Protein AF-A0A963S6K7-F1 (afdb_monomer_lite)

Foldseek 3Di:
DAEAAQQDEDDADEADEAAFWFDALVVVVVVPDDSVRSVVRGQPRYHYDPNYPEYAPHEHEYAYEYAYTGEHAAARYEYEYEYCYEHDDAAYHYHHPYYHYYDNHDPPPNHPPPGDDPPCPDDDVDDDDDDD

pLDDT: mean 73.53, std 16.57, range [29.84, 91.19]

Structure (mmCIF, N/CA/C/O backbone):
data_AF-A0A963S6K7-F1
#
_entry.id   AF-A0A963S6K7-F1
#
loop_
_atom_site.group_PDB
_atom_site.id
_atom_site.type_symbol
_atom_site.label_atom_id
_atom_site.label_alt_id
_atom_site.label_comp_id
_atom_site.label_asym_id
_atom_site.label_entity_id
_atom_site.label_seq_id
_atom_site.pdbx_PDB_ins_code
_atom_site.Cartn_x
_atom_site.Cartn_y
_atom_site.Cartn_z
_atom_site.occupancy
_atom_site.B_iso_or_equiv
_atom_site.auth_seq_id
_atom_site.auth_comp_id
_atom_site.auth_asym_id
_atom_site.auth_atom_id
_atom_site.pdbx_PDB_model_num
ATOM 1 N N . MET A 1 1 ? 0.912 -5.666 7.932 1.00 82.75 1 MET A N 1
ATOM 2 C CA . MET A 1 1 ? -0.174 -4.767 7.476 1.00 82.75 1 MET A CA 1
ATOM 3 C C . MET A 1 1 ? 0.065 -3.364 8.024 1.00 82.75 1 MET A C 1
ATOM 5 O O . MET A 1 1 ? 0.418 -3.249 9.193 1.00 82.75 1 MET A O 1
ATOM 9 N N . PHE A 1 2 ? -0.142 -2.316 7.224 1.00 87.38 2 PHE A N 1
ATOM 10 C CA . PHE A 1 2 ? -0.066 -0.920 7.673 1.00 87.38 2 PHE A CA 1
ATOM 11 C C . PHE A 1 2 ? -1.464 -0.327 7.866 1.00 87.38 2 PHE A C 1
ATOM 13 O O . PHE A 1 2 ? -2.318 -0.473 6.993 1.00 87.38 2 PHE A O 1
ATOM 20 N N . VAL A 1 3 ? -1.687 0.373 8.982 1.00 87.94 3 VAL A N 1
ATOM 21 C CA . VAL A 1 3 ? -2.959 1.045 9.284 1.00 87.94 3 VAL A CA 1
ATOM 22 C C . VAL A 1 3 ? -2.735 2.548 9.391 1.00 87.94 3 VAL A C 1
ATOM 24 O O . VAL A 1 3 ? -1.975 3.007 10.241 1.00 87.94 3 VAL A O 1
ATOM 27 N N . LEU A 1 4 ? -3.408 3.318 8.537 1.00 88.69 4 LEU A N 1
ATOM 28 C CA . LEU A 1 4 ? -3.276 4.770 8.457 1.00 88.69 4 LEU A CA 1
ATOM 29 C C . LEU A 1 4 ? -4.468 5.441 9.133 1.00 88.69 4 LEU A C 1
ATOM 31 O O . LEU A 1 4 ? -5.614 5.268 8.723 1.00 88.69 4 LEU A O 1
ATOM 35 N N . LYS A 1 5 ? -4.189 6.215 10.182 1.00 87.69 5 LYS A N 1
ATOM 36 C CA . LYS A 1 5 ? -5.177 6.978 10.955 1.00 87.69 5 LYS A CA 1
ATOM 37 C C . LYS A 1 5 ? -4.752 8.436 11.040 1.00 87.69 5 LYS A C 1
ATOM 39 O O . LYS A 1 5 ? -3.562 8.727 10.977 1.00 87.69 5 LYS A O 1
ATOM 44 N N . ASN A 1 6 ? -5.717 9.336 11.221 1.00 87.12 6 ASN A N 1
ATOM 45 C CA . ASN A 1 6 ? -5.471 10.756 11.502 1.00 87.12 6 ASN A CA 1
ATOM 46 C C . ASN A 1 6 ? -4.525 11.439 10.492 1.00 87.12 6 ASN A C 1
ATOM 48 O O . ASN A 1 6 ? -3.658 12.217 10.879 1.00 87.12 6 ASN A O 1
ATOM 52 N N . GLY A 1 7 ? -4.651 11.111 9.201 1.00 84.25 7 GLY A N 1
ATOM 53 C CA . GLY A 1 7 ? -3.788 11.677 8.162 1.00 84.25 7 GLY A CA 1
ATOM 54 C C . GLY A 1 7 ? -2.380 11.075 8.099 1.00 84.25 7 GLY A C 1
ATOM 55 O O . GLY A 1 7 ? -1.517 11.628 7.422 1.00 84.25 7 GLY A O 1
ATOM 56 N N . ALA A 1 8 ? -2.116 9.943 8.758 1.00 88.31 8 ALA A N 1
ATOM 57 C CA . ALA A 1 8 ? -0.886 9.184 8.540 1.00 88.31 8 ALA A CA 1
ATOM 58 C C . ALA A 1 8 ? -0.740 8.778 7.064 1.00 88.31 8 ALA A C 1
ATOM 60 O O . ALA A 1 8 ? -1.728 8.585 6.355 1.00 88.31 8 ALA A O 1
ATOM 61 N N . GLY A 1 9 ? 0.502 8.648 6.605 1.00 89.00 9 GLY A N 1
ATOM 62 C CA . GLY A 1 9 ? 0.807 8.228 5.243 1.00 89.00 9 GLY A CA 1
ATOM 63 C C . GLY A 1 9 ? 2.067 7.379 5.175 1.00 89.00 9 GLY A C 1
ATOM 64 O O . GLY A 1 9 ? 2.860 7.355 6.116 1.00 89.00 9 GLY A O 1
ATOM 65 N N . ILE A 1 10 ? 2.245 6.686 4.054 1.00 86.88 10 ILE A N 1
ATOM 66 C CA . ILE A 1 10 ? 3.382 5.795 3.806 1.00 86.88 10 ILE A CA 1
ATOM 67 C C . ILE A 1 10 ? 4.270 6.399 2.733 1.00 86.88 10 ILE A C 1
ATOM 69 O O . ILE A 1 10 ? 3.810 6.696 1.635 1.00 86.88 10 ILE A O 1
ATOM 73 N N . LYS A 1 11 ? 5.559 6.536 3.035 1.00 87.88 11 LYS A N 1
ATOM 74 C CA . LYS A 1 11 ? 6.571 6.938 2.061 1.00 87.88 11 LYS A CA 1
ATOM 75 C C . LYS A 1 11 ? 7.642 5.870 1.990 1.00 87.88 11 LYS A C 1
ATOM 77 O O . LYS A 1 11 ? 8.366 5.662 2.959 1.00 87.88 11 LYS A O 1
ATOM 82 N N . ILE A 1 12 ? 7.734 5.220 0.842 1.00 81.62 12 ILE A N 1
ATOM 83 C CA . ILE A 1 12 ? 8.788 4.268 0.520 1.00 81.62 12 ILE A CA 1
ATOM 84 C C . ILE A 1 12 ? 9.677 4.952 -0.510 1.00 81.62 12 ILE A C 1
ATOM 86 O O . ILE A 1 12 ? 9.237 5.208 -1.628 1.00 81.62 12 ILE A O 1
ATOM 90 N N . ASN A 1 13 ? 10.899 5.292 -0.100 1.00 80.44 13 ASN A N 1
ATOM 91 C CA . ASN A 1 13 ? 11.912 5.881 -0.967 1.00 80.44 13 ASN A CA 1
ATOM 92 C C . ASN A 1 13 ? 13.169 5.012 -0.930 1.00 80.44 13 ASN A C 1
ATOM 94 O O . ASN A 1 13 ? 13.691 4.774 0.159 1.00 80.44 13 ASN A O 1
ATOM 98 N N . GLY A 1 14 ? 13.679 4.580 -2.083 1.00 69.50 14 GLY A N 1
ATOM 99 C CA . GLY A 1 14 ? 14.974 3.899 -2.132 1.00 69.50 14 GLY A CA 1
ATOM 100 C C . GLY A 1 14 ? 15.189 2.990 -3.337 1.00 69.50 14 GLY A C 1
ATOM 101 O O . GLY A 1 14 ? 14.291 2.754 -4.136 1.00 69.50 14 GLY A O 1
ATOM 102 N N . ASN A 1 15 ? 16.410 2.464 -3.426 1.00 71.88 15 ASN A N 1
ATOM 103 C CA . ASN A 1 15 ? 16.863 1.561 -4.489 1.00 71.88 15 ASN A CA 1
ATOM 104 C C . ASN A 1 15 ? 16.993 0.111 -3.990 1.00 71.88 15 ASN A C 1
ATOM 106 O O . ASN A 1 15 ? 17.749 -0.664 -4.563 1.00 71.88 15 ASN A O 1
ATOM 110 N N . ALA A 1 16 ? 16.330 -0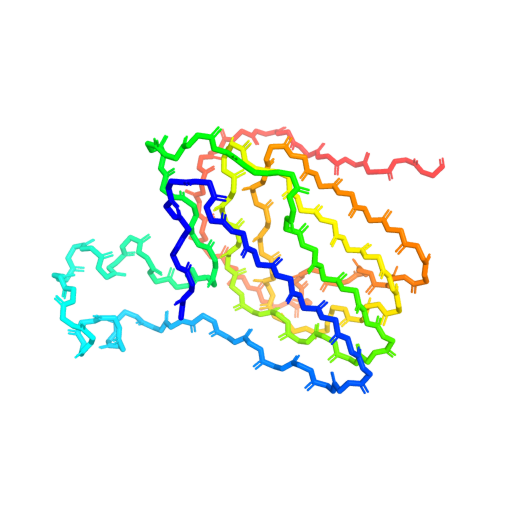.233 -2.886 1.00 69.19 16 ALA A N 1
ATOM 111 C CA . ALA A 1 16 ? 16.328 -1.584 -2.343 1.00 69.19 16 ALA A CA 1
ATOM 112 C C . ALA A 1 16 ? 15.070 -2.323 -2.794 1.00 69.19 16 ALA A C 1
ATOM 114 O O . ALA A 1 16 ? 13.993 -1.723 -2.814 1.00 69.19 16 ALA A O 1
ATOM 115 N N . ASP A 1 17 ? 15.211 -3.610 -3.106 1.00 75.19 17 ASP A N 1
ATOM 116 C CA . ASP A 1 17 ? 14.071 -4.460 -3.431 1.00 75.19 17 ASP A CA 1
ATOM 117 C C . ASP A 1 17 ? 13.148 -4.559 -2.220 1.00 75.19 17 ASP A C 1
ATOM 119 O O . ASP A 1 17 ? 13.571 -4.800 -1.084 1.00 75.19 17 ASP A O 1
ATOM 123 N N . ILE A 1 18 ? 11.863 -4.345 -2.467 1.00 74.75 18 ILE A N 1
ATOM 124 C CA . ILE A 1 18 ? 10.846 -4.288 -1.427 1.00 74.75 18 ILE A CA 1
ATOM 125 C C . ILE A 1 18 ? 9.873 -5.423 -1.680 1.00 74.75 18 ILE A C 1
ATOM 127 O O . ILE A 1 18 ? 9.218 -5.462 -2.715 1.00 74.75 18 ILE A O 1
ATOM 131 N N . ASN A 1 19 ? 9.758 -6.333 -0.715 1.00 78.31 19 ASN A N 1
ATOM 132 C CA . ASN A 1 19 ? 8.761 -7.395 -0.737 1.00 78.31 19 ASN A CA 1
ATOM 133 C C . ASN A 1 19 ? 7.811 -7.230 0.444 1.00 78.31 19 ASN A C 1
ATOM 135 O O . ASN A 1 19 ? 8.195 -7.429 1.598 1.00 78.31 19 ASN A O 1
ATOM 139 N N . ILE A 1 20 ? 6.572 -6.840 0.147 1.00 79.00 20 ILE A N 1
ATOM 140 C CA . ILE A 1 20 ? 5.523 -6.672 1.146 1.00 79.00 20 ILE A CA 1
ATOM 141 C C . ILE A 1 20 ? 4.325 -7.508 0.721 1.00 79.00 20 ILE A C 1
ATOM 143 O O . ILE A 1 20 ? 3.668 -7.239 -0.286 1.00 79.00 20 ILE A O 1
ATOM 147 N N . SER A 1 21 ? 4.025 -8.511 1.537 1.00 83.12 21 SER A N 1
ATOM 148 C CA . SER A 1 21 ? 2.842 -9.348 1.389 1.00 83.12 21 SER A CA 1
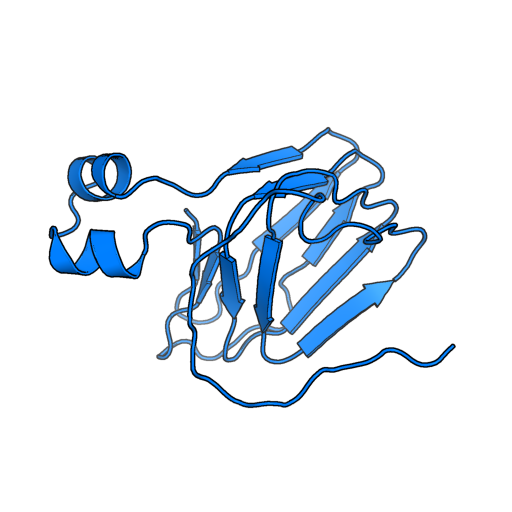ATOM 149 C C . SER A 1 21 ? 1.851 -9.063 2.511 1.00 83.12 21 SER A C 1
ATOM 151 O O . SER A 1 21 ? 2.235 -8.769 3.648 1.00 83.12 21 SER A O 1
ATOM 153 N N . ALA A 1 22 ? 0.566 -9.112 2.178 1.00 84.69 22 ALA A N 1
ATOM 154 C CA . ALA A 1 22 ? -0.498 -8.993 3.156 1.00 84.69 22 ALA A CA 1
ATOM 155 C C . ALA A 1 22 ? -0.479 -10.159 4.152 1.00 84.69 22 ALA A C 1
ATOM 157 O O . ALA A 1 22 ? -0.038 -11.263 3.839 1.00 84.69 22 ALA A O 1
ATOM 158 N N . MET A 1 23 ? -0.987 -9.892 5.353 1.00 84.00 23 MET A N 1
ATOM 159 C CA . MET A 1 23 ? -1.124 -10.909 6.391 1.00 84.00 23 MET A CA 1
ATOM 160 C C . MET A 1 23 ? -2.330 -11.806 6.096 1.00 84.00 23 MET A C 1
ATOM 162 O O . MET A 1 23 ? -3.378 -11.333 5.639 1.00 84.00 23 MET A O 1
ATOM 166 N N . SER A 1 24 ? -2.180 -13.090 6.395 1.00 85.31 24 SER A N 1
ATOM 167 C CA . SER A 1 24 ? -3.269 -14.065 6.442 1.00 85.31 24 SER A CA 1
ATOM 168 C C . SER A 1 24 ? -4.192 -13.816 7.638 1.00 85.31 24 SER A C 1
ATOM 170 O O . SER A 1 24 ? -3.813 -13.162 8.618 1.00 85.31 24 SER A O 1
ATOM 172 N N . GLN A 1 25 ? -5.398 -14.387 7.600 1.00 82.44 25 GLN A N 1
ATOM 173 C CA . GLN A 1 25 ? -6.335 -14.311 8.723 1.00 82.44 25 GLN A CA 1
ATOM 174 C C . GLN A 1 25 ? -5.711 -14.797 10.047 1.00 82.44 25 GLN A C 1
ATOM 176 O O . GLN A 1 25 ? -5.885 -14.160 11.085 1.00 82.44 25 GLN A O 1
ATOM 181 N N . ASN A 1 26 ? -4.938 -15.886 10.013 1.00 86.56 26 ASN A N 1
ATOM 182 C CA . ASN A 1 26 ? -4.306 -16.461 11.205 1.00 86.56 26 ASN A CA 1
ATOM 183 C C . ASN A 1 26 ? -3.266 -15.521 11.826 1.00 86.56 26 ASN A C 1
ATOM 185 O O . ASN A 1 26 ? -3.210 -15.382 13.046 1.00 86.56 26 ASN A O 1
ATOM 189 N N . GLU A 1 27 ? -2.470 -14.846 10.997 1.00 87.50 27 GLU A N 1
ATOM 190 C CA . GLU A 1 27 ? -1.482 -13.871 11.466 1.00 87.50 27 GLU A CA 1
ATOM 191 C C . GLU A 1 27 ? -2.155 -12.638 12.078 1.00 87.50 27 GLU A C 1
ATOM 193 O O . GLU A 1 27 ? -1.660 -12.083 13.057 1.00 87.50 27 GLU A O 1
ATOM 198 N N . LEU A 1 28 ? -3.307 -12.221 11.542 1.00 84.44 28 LEU A N 1
ATOM 199 C CA . LEU A 1 28 ? -4.097 -11.123 12.103 1.00 84.44 28 LEU A CA 1
ATOM 200 C C . LEU A 1 28 ? -4.718 -11.499 13.455 1.00 84.44 28 LEU A C 1
ATOM 202 O O . LEU A 1 28 ? -4.683 -10.692 14.384 1.00 84.44 28 LEU A O 1
ATOM 206 N N . ILE A 1 29 ? -5.231 -12.725 13.596 1.00 87.94 29 ILE A N 1
ATOM 207 C CA . ILE A 1 29 ? -5.728 -13.240 14.882 1.00 87.94 29 ILE A CA 1
ATOM 208 C C . ILE A 1 29 ? -4.585 -13.310 15.901 1.00 87.94 29 ILE A C 1
ATOM 210 O O . ILE A 1 29 ? -4.740 -12.847 17.030 1.00 87.94 29 ILE A O 1
ATOM 214 N N . ALA A 1 30 ? -3.415 -13.817 15.499 1.00 91.19 30 ALA A N 1
ATOM 215 C CA . ALA A 1 30 ? -2.226 -13.862 16.352 1.00 91.19 30 ALA A CA 1
ATOM 216 C C . ALA A 1 30 ? -1.740 -12.460 16.768 1.00 91.19 30 ALA A C 1
ATOM 218 O O . ALA A 1 30 ? -1.211 -12.291 17.865 1.00 91.19 30 ALA A O 1
ATOM 219 N N . ALA A 1 31 ? -1.969 -11.445 15.930 1.00 85.75 31 ALA A N 1
ATOM 220 C CA . ALA A 1 31 ? -1.713 -10.040 16.244 1.00 85.75 31 ALA A CA 1
ATOM 221 C C . ALA A 1 31 ? -2.775 -9.401 17.169 1.00 85.75 31 ALA A C 1
ATOM 223 O O . ALA A 1 31 ? -2.665 -8.219 17.498 1.00 85.75 31 ALA A O 1
ATOM 224 N N . GLY A 1 32 ? -3.786 -10.162 17.603 1.00 87.88 32 GLY A N 1
ATOM 225 C CA . GLY A 1 32 ? -4.784 -9.743 18.589 1.00 87.88 32 GLY A CA 1
ATOM 226 C C . GLY A 1 32 ? -6.107 -9.238 18.010 1.00 87.88 32 GLY A C 1
ATOM 227 O O . GLY A 1 32 ? -6.893 -8.640 18.745 1.00 87.88 32 GLY A O 1
ATOM 228 N N . LEU A 1 33 ? -6.375 -9.444 16.716 1.00 85.25 33 LEU A N 1
ATOM 229 C CA . LEU A 1 33 ? -7.674 -9.114 16.119 1.00 85.25 33 LEU A CA 1
ATOM 230 C C . LEU A 1 33 ? -8.702 -10.225 16.375 1.00 85.25 33 LEU A C 1
ATOM 232 O O . LEU A 1 33 ? -8.357 -11.406 16.418 1.00 85.25 33 LEU A O 1
ATOM 236 N N . SER A 1 34 ? -9.987 -9.861 16.478 1.00 90.81 34 SER A N 1
ATOM 237 C CA . SER A 1 34 ? -11.057 -10.868 16.502 1.00 90.81 34 SER A CA 1
ATOM 238 C C . SER A 1 34 ? -11.115 -11.627 15.175 1.00 90.81 34 SER A C 1
ATOM 240 O O . SER A 1 34 ? -10.710 -11.107 14.132 1.00 90.81 34 SER A O 1
ATOM 242 N N . ALA A 1 35 ? -11.674 -12.838 15.181 1.00 85.06 35 ALA A N 1
ATOM 243 C CA . ALA A 1 35 ? -11.830 -13.626 13.962 1.00 85.06 35 ALA A CA 1
ATOM 244 C C . ALA A 1 35 ? -12.642 -12.879 12.883 1.00 85.06 35 ALA A C 1
ATOM 246 O O . ALA A 1 35 ? -12.280 -12.932 11.704 1.00 85.06 35 ALA A O 1
ATOM 247 N N . GLU A 1 36 ? -13.681 -12.121 13.265 1.00 84.56 36 GLU A N 1
ATOM 248 C CA . GLU A 1 36 ? -14.462 -11.322 12.309 1.00 84.56 36 GLU A CA 1
ATOM 249 C C . GLU A 1 36 ? -13.677 -10.129 11.753 1.00 84.56 36 GLU A C 1
ATOM 251 O O . GLU A 1 36 ? -13.861 -9.750 10.595 1.00 84.56 36 GLU A O 1
ATOM 256 N N . GLN A 1 37 ? -12.823 -9.503 12.565 1.00 80.44 37 GLN A N 1
ATOM 257 C CA . GLN A 1 37 ? -11.965 -8.402 12.121 1.00 80.44 37 GLN A CA 1
ATOM 258 C C . GLN A 1 37 ? -10.847 -8.911 11.211 1.00 80.44 37 GLN A C 1
ATOM 260 O O . GLN A 1 37 ? -10.593 -8.311 10.169 1.00 80.44 37 GLN A O 1
ATOM 265 N N . ALA A 1 38 ? -10.232 -10.036 11.571 1.00 83.00 38 ALA A N 1
ATOM 266 C CA . ALA A 1 38 ? -9.206 -10.697 10.781 1.00 83.00 38 ALA A CA 1
ATOM 267 C C . ALA A 1 38 ? -9.747 -11.146 9.419 1.00 83.00 38 ALA A C 1
ATOM 269 O O . ALA A 1 38 ? -9.100 -10.895 8.412 1.00 83.00 38 ALA A O 1
ATOM 270 N N . ALA A 1 39 ? -10.963 -11.702 9.360 1.00 78.00 39 ALA A N 1
ATOM 271 C CA . ALA A 1 39 ? -11.607 -12.077 8.095 1.00 78.00 39 ALA A CA 1
ATOM 272 C C . ALA A 1 39 ? -11.803 -10.880 7.147 1.00 78.00 39 ALA A C 1
ATOM 274 O O . ALA A 1 39 ? -11.683 -11.006 5.935 1.00 78.00 39 ALA A O 1
ATOM 275 N N . LYS A 1 40 ? -12.109 -9.695 7.691 1.00 80.56 40 LYS A N 1
ATOM 276 C CA . LYS A 1 40 ? -12.311 -8.471 6.895 1.00 80.56 40 LYS A CA 1
ATOM 277 C C . LYS A 1 40 ? -11.009 -7.817 6.437 1.00 80.56 40 LYS A C 1
ATOM 279 O O . LYS A 1 40 ? -11.044 -6.980 5.540 1.00 80.56 40 LYS A O 1
ATOM 284 N N . LEU A 1 41 ? -9.904 -8.120 7.113 1.00 81.12 41 LEU A N 1
ATOM 285 C CA . LEU A 1 41 ? -8.595 -7.508 6.884 1.00 81.12 41 LEU A CA 1
ATOM 286 C C . LEU A 1 41 ? -7.593 -8.474 6.250 1.00 81.12 41 LEU A C 1
ATOM 288 O O . LEU A 1 41 ? -6.488 -8.063 5.901 1.00 81.12 41 LEU A O 1
ATOM 292 N N . GLU A 1 42 ? -7.969 -9.738 6.081 1.00 81.94 42 GLU A N 1
ATOM 293 C CA . GLU A 1 42 ? -7.184 -10.713 5.345 1.00 81.94 42 GLU A CA 1
ATOM 294 C C . GLU A 1 42 ? -6.872 -10.186 3.942 1.00 81.94 42 GLU A C 1
ATOM 296 O O . GLU A 1 42 ? -7.725 -9.622 3.255 1.00 81.94 42 GLU A O 1
ATOM 301 N N . GLY A 1 43 ? -5.612 -10.319 3.528 1.00 82.75 43 GLY A N 1
ATOM 302 C CA . GLY A 1 43 ? -5.180 -9.817 2.227 1.00 82.75 43 GLY A CA 1
ATOM 303 C C . GLY A 1 43 ? -5.015 -8.294 2.164 1.00 82.75 43 GLY A C 1
ATOM 304 O O . GLY A 1 43 ? -4.667 -7.781 1.103 1.00 82.75 43 GLY A O 1
ATOM 305 N N . MET A 1 44 ? -5.190 -7.552 3.265 1.00 84.44 44 MET A N 1
ATOM 306 C CA . MET A 1 44 ? -4.925 -6.110 3.312 1.00 84.44 44 MET A CA 1
ATOM 307 C C . MET A 1 44 ? -3.445 -5.821 3.572 1.00 84.44 44 MET A C 1
ATOM 309 O O . MET A 1 44 ? -2.853 -6.227 4.576 1.00 84.44 44 MET A O 1
ATOM 313 N N . LEU A 1 45 ? -2.848 -5.055 2.666 1.00 87.12 45 LEU A N 1
ATOM 314 C CA . LEU A 1 45 ? -1.480 -4.567 2.772 1.00 87.12 45 LEU A CA 1
ATOM 315 C C . LEU A 1 45 ? -1.442 -3.233 3.519 1.00 87.12 45 LEU A C 1
ATOM 317 O O . LEU A 1 45 ? -0.722 -3.076 4.510 1.00 87.12 45 LEU A O 1
ATOM 321 N N . ILE A 1 46 ? -2.252 -2.288 3.038 1.00 88.19 46 ILE A N 1
ATOM 322 C CA . ILE A 1 46 ? -2.376 -0.925 3.550 1.00 88.19 46 ILE A CA 1
ATOM 323 C C . ILE A 1 46 ? -3.863 -0.625 3.704 1.00 88.19 46 ILE A C 1
ATOM 325 O O . ILE A 1 46 ? -4.626 -0.731 2.745 1.00 88.19 46 ILE A O 1
ATOM 329 N N . PHE A 1 47 ? -4.263 -0.219 4.903 1.00 89.94 47 PHE A N 1
ATOM 330 C CA . PHE A 1 47 ? -5.627 0.178 5.213 1.00 89.94 47 PHE A CA 1
ATOM 331 C C . PHE A 1 47 ? -5.641 1.584 5.801 1.00 89.94 47 PHE A C 1
ATOM 333 O O . PHE A 1 47 ? -5.099 1.824 6.878 1.00 89.94 47 PHE A O 1
ATOM 340 N N . GLU A 1 48 ? -6.297 2.513 5.122 1.00 89.12 48 GLU A N 1
ATOM 341 C CA . GLU A 1 48 ? -6.664 3.797 5.699 1.00 89.12 48 GLU A CA 1
ATOM 342 C C . GLU A 1 48 ? -8.028 3.703 6.384 1.00 89.12 48 GLU A C 1
ATOM 344 O O . GLU A 1 48 ? -9.040 3.298 5.802 1.00 89.12 48 GLU A O 1
ATOM 349 N N . ASP A 1 49 ? -8.041 4.133 7.642 1.00 86.19 49 ASP A N 1
ATOM 350 C CA . ASP A 1 49 ? -9.243 4.246 8.445 1.00 86.19 49 ASP A CA 1
ATOM 351 C C . ASP A 1 49 ? -10.227 5.236 7.807 1.00 86.19 49 ASP A C 1
ATOM 353 O O . ASP A 1 49 ? -9.870 6.354 7.426 1.00 86.19 49 ASP A O 1
ATOM 357 N N . ARG A 1 50 ? -11.503 4.847 7.713 1.00 83.69 50 ARG A N 1
ATOM 358 C CA . ARG A 1 50 ? -12.551 5.675 7.092 1.00 83.69 50 ARG A CA 1
ATOM 359 C C . ARG A 1 50 ? -12.774 6.998 7.833 1.00 83.69 50 ARG A C 1
ATOM 361 O O . ARG A 1 50 ? -13.237 7.960 7.219 1.00 83.69 50 ARG A O 1
ATOM 368 N N . GLY A 1 51 ? -12.446 7.068 9.121 1.00 85.12 51 GLY A N 1
ATOM 369 C CA . GLY A 1 51 ? -12.459 8.274 9.946 1.00 85.12 51 GLY A CA 1
ATOM 370 C C . GLY A 1 51 ? -11.238 9.180 9.759 1.00 85.12 51 GLY A C 1
ATOM 371 O O . GLY A 1 51 ? -11.259 10.304 10.251 1.00 85.12 51 GLY A O 1
ATOM 372 N N . SER A 1 52 ? -10.209 8.752 9.016 1.00 85.31 52 SER A N 1
ATOM 373 C CA . SER A 1 52 ? -9.024 9.569 8.717 1.00 85.31 52 SER A CA 1
ATOM 374 C C . SER A 1 52 ? -9.405 10.892 8.034 1.00 85.31 52 SER A C 1
ATOM 376 O O . SER A 1 52 ? -10.389 10.966 7.293 1.00 85.31 52 SER A O 1
ATOM 378 N N . SER A 1 53 ? -8.618 11.946 8.251 1.00 85.88 53 SER A N 1
ATOM 379 C CA . SER A 1 53 ? -8.730 13.219 7.524 1.00 85.88 53 SER A CA 1
ATOM 380 C C . SER A 1 53 ? -8.251 13.120 6.068 1.00 85.88 53 SER A C 1
ATOM 382 O O . SER A 1 53 ? -8.521 14.023 5.278 1.00 85.88 53 SER A O 1
ATOM 384 N N . GLY A 1 54 ? -7.603 12.011 5.695 1.00 81.94 54 GLY A N 1
ATOM 385 C CA . GLY A 1 54 ? -6.947 11.843 4.401 1.00 81.94 54 GLY A CA 1
ATOM 386 C C . GLY A 1 54 ? -5.563 12.496 4.356 1.00 81.94 54 GLY A C 1
ATOM 387 O O . GLY A 1 54 ? -5.244 13.384 5.145 1.00 81.94 54 GLY A O 1
ATOM 388 N N . ASN A 1 55 ? -4.727 12.032 3.433 1.00 81.19 55 ASN A N 1
ATOM 389 C CA . ASN A 1 55 ? -3.372 12.514 3.191 1.00 81.19 55 ASN A CA 1
ATOM 390 C C . ASN A 1 55 ? -3.038 12.403 1.687 1.00 81.19 55 ASN A C 1
ATOM 392 O O . ASN A 1 55 ? -3.467 11.478 1.000 1.00 81.19 55 ASN A O 1
ATOM 396 N N . SER A 1 56 ? -2.262 13.347 1.158 1.00 73.69 56 SER A N 1
ATOM 397 C CA . SER A 1 56 ? -1.703 13.300 -0.203 1.00 73.69 56 SER A CA 1
ATOM 398 C C . SER A 1 56 ? -0.265 12.769 -0.246 1.00 73.69 56 SER A C 1
ATOM 400 O O . SER A 1 56 ? 0.361 12.743 -1.294 1.00 73.69 56 SER A O 1
ATOM 402 N N . GLY A 1 57 ? 0.292 12.379 0.897 1.00 79.69 57 GLY A N 1
ATOM 403 C CA . GLY A 1 57 ? 1.696 12.028 1.057 1.00 79.69 57 GLY A CA 1
ATOM 404 C C . GLY A 1 57 ? 2.024 10.550 0.884 1.00 79.69 57 GLY A C 1
ATOM 405 O O . GLY A 1 57 ? 3.166 10.199 1.182 1.00 79.69 57 GLY A O 1
ATOM 406 N N . ASN A 1 58 ? 1.080 9.692 0.469 1.00 86.19 58 ASN A N 1
ATOM 407 C CA . ASN A 1 58 ? 1.417 8.292 0.215 1.00 86.19 58 ASN A CA 1
ATOM 408 C C . ASN A 1 58 ? 2.186 8.182 -1.092 1.00 86.19 58 ASN A C 1
ATOM 410 O O . ASN A 1 58 ? 1.674 8.538 -2.153 1.00 86.19 58 ASN A O 1
ATOM 414 N N . LYS A 1 59 ? 3.410 7.676 -1.012 1.00 87.69 59 LYS A N 1
ATOM 415 C CA . LYS A 1 59 ? 4.311 7.618 -2.152 1.00 87.69 59 LYS A CA 1
ATOM 416 C C . LYS A 1 59 ? 5.181 6.378 -2.091 1.00 87.69 59 LYS A C 1
ATOM 418 O O . LYS A 1 59 ? 5.803 6.099 -1.069 1.00 87.69 59 LYS A O 1
ATOM 423 N N . ILE A 1 60 ? 5.246 5.676 -3.209 1.00 81.62 60 ILE A N 1
ATOM 424 C CA . ILE A 1 60 ? 6.186 4.596 -3.469 1.00 81.62 60 ILE A CA 1
ATOM 425 C C . ILE A 1 60 ? 7.065 5.076 -4.620 1.00 81.62 60 ILE A C 1
ATOM 427 O O . ILE A 1 60 ? 6.599 5.281 -5.740 1.00 81.62 60 ILE A O 1
ATOM 431 N N . ASN A 1 61 ? 8.323 5.357 -4.304 1.00 77.94 61 ASN A N 1
ATOM 432 C CA . ASN A 1 61 ? 9.272 5.996 -5.201 1.00 77.94 61 ASN A CA 1
ATOM 433 C C . ASN A 1 61 ? 10.637 5.321 -5.085 1.00 77.94 61 ASN A C 1
ATOM 435 O O . ASN A 1 61 ? 11.406 5.581 -4.162 1.00 77.94 61 ASN A O 1
ATOM 439 N N . GLY A 1 62 ? 10.927 4.435 -6.026 1.00 67.56 62 GLY A N 1
ATOM 440 C CA . GLY A 1 62 ? 12.170 3.681 -6.061 1.00 67.56 62 GLY A CA 1
ATOM 441 C C . GLY A 1 62 ? 12.481 3.177 -7.462 1.00 67.56 62 GLY A C 1
ATOM 442 O O . GLY A 1 62 ? 11.605 3.134 -8.325 1.00 67.56 62 GLY A O 1
ATOM 443 N N . THR A 1 63 ? 13.743 2.824 -7.696 1.00 63.66 63 THR A N 1
ATOM 444 C CA . THR A 1 63 ? 14.203 2.198 -8.949 1.00 63.66 63 THR A CA 1
ATOM 445 C C . THR A 1 63 ? 14.377 0.683 -8.828 1.00 63.66 63 THR A C 1
ATOM 447 O O . THR A 1 63 ? 14.936 0.075 -9.734 1.00 63.66 63 THR A O 1
ATOM 450 N N . ALA A 1 64 ? 13.983 0.103 -7.693 1.00 64.88 64 ALA A N 1
ATOM 451 C CA . ALA A 1 64 ? 14.150 -1.306 -7.362 1.00 64.88 64 ALA A CA 1
ATOM 452 C C . ALA A 1 64 ? 12.852 -2.101 -7.525 1.00 64.88 64 ALA A C 1
ATOM 454 O O . ALA A 1 64 ? 11.755 -1.526 -7.564 1.00 64.88 64 ALA A O 1
ATOM 455 N N . ASP A 1 65 ? 12.976 -3.427 -7.583 1.00 70.06 65 ASP A N 1
ATOM 456 C CA . ASP A 1 65 ? 11.829 -4.302 -7.777 1.00 70.06 65 ASP A CA 1
ATOM 457 C C . ASP A 1 65 ? 10.900 -4.210 -6.558 1.00 70.06 65 ASP A C 1
ATOM 459 O O . ASP A 1 65 ? 11.283 -4.473 -5.413 1.00 70.06 65 ASP A O 1
ATOM 463 N N . THR A 1 66 ? 9.654 -3.797 -6.798 1.00 71.31 66 THR A N 1
ATOM 464 C CA . THR A 1 66 ? 8.662 -3.586 -5.740 1.00 71.31 66 THR A CA 1
ATOM 465 C C . THR A 1 66 ? 7.585 -4.662 -5.833 1.00 71.31 66 THR A C 1
ATOM 467 O O . THR A 1 66 ? 6.580 -4.532 -6.532 1.00 71.31 66 THR A O 1
ATOM 470 N N . TYR A 1 67 ? 7.771 -5.720 -5.056 1.00 75.69 67 TYR A N 1
ATOM 471 C CA . TYR A 1 67 ? 6.829 -6.819 -4.923 1.00 75.69 67 TYR A CA 1
ATOM 472 C C . TYR A 1 67 ? 5.768 -6.466 -3.874 1.00 75.69 67 TYR A C 1
ATOM 474 O O . TYR A 1 67 ? 5.998 -6.561 -2.666 1.00 75.69 67 TYR A O 1
ATOM 482 N N . LEU A 1 68 ? 4.592 -6.037 -4.336 1.00 76.94 68 LEU A N 1
ATOM 483 C CA . LEU A 1 68 ? 3.421 -5.790 -3.492 1.00 76.94 68 LEU A CA 1
ATOM 484 C C . LEU A 1 68 ? 2.382 -6.879 -3.747 1.00 76.94 68 LEU A C 1
ATOM 486 O O . LEU A 1 68 ? 1.976 -7.080 -4.890 1.00 76.94 68 LEU A O 1
ATOM 490 N N . ASN A 1 69 ? 1.940 -7.557 -2.692 1.00 78.44 69 ASN A N 1
ATOM 491 C CA . ASN A 1 69 ? 0.910 -8.591 -2.769 1.00 78.44 69 ASN A CA 1
ATOM 492 C C . ASN A 1 69 ? -0.197 -8.307 -1.745 1.00 78.44 69 ASN A C 1
ATOM 494 O O . ASN A 1 69 ? 0.063 -8.244 -0.539 1.00 78.44 69 ASN A O 1
ATOM 498 N N . GLY A 1 70 ? -1.425 -8.133 -2.237 1.00 81.12 70 GLY A N 1
ATOM 499 C CA . GLY A 1 70 ? -2.613 -7.868 -1.433 1.00 81.12 70 GLY A CA 1
ATOM 500 C C . GLY A 1 70 ? -3.356 -6.599 -1.848 1.00 81.12 70 GLY A C 1
ATOM 501 O O . GLY A 1 70 ? -3.301 -6.156 -2.992 1.00 81.12 70 GLY A O 1
ATOM 502 N N . THR A 1 71 ? -4.075 -6.009 -0.897 1.00 85.69 71 THR A N 1
ATOM 503 C CA . THR A 1 71 ? -4.991 -4.889 -1.127 1.00 85.69 71 THR A CA 1
ATOM 504 C C . THR A 1 71 ? -4.498 -3.607 -0.464 1.00 85.69 71 THR A C 1
ATOM 506 O O . THR A 1 71 ? -4.205 -3.576 0.733 1.00 85.69 71 THR A O 1
ATOM 509 N N . ILE A 1 72 ? -4.456 -2.524 -1.234 1.00 87.00 72 ILE A N 1
ATOM 510 C CA . ILE A 1 72 ? -4.226 -1.156 -0.766 1.00 87.00 72 ILE A CA 1
ATOM 511 C C . ILE A 1 72 ? -5.570 -0.426 -0.784 1.00 87.00 72 ILE A C 1
ATOM 513 O O . ILE A 1 72 ? -6.137 -0.192 -1.850 1.00 87.00 72 ILE A O 1
ATOM 517 N N . TYR A 1 73 ? -6.078 -0.051 0.389 1.00 89.31 73 TYR A N 1
ATOM 518 C CA . TYR A 1 73 ? -7.347 0.658 0.552 1.00 89.31 73 TYR A CA 1
ATOM 519 C C . TYR A 1 73 ? -7.120 2.036 1.179 1.00 89.31 73 TYR A C 1
ATOM 521 O O . TYR A 1 73 ? -6.789 2.143 2.360 1.00 89.31 73 TYR A O 1
ATOM 529 N N . LEU A 1 74 ? -7.309 3.084 0.377 1.00 90.75 74 LEU A N 1
ATOM 530 C CA . LEU A 1 74 ? -7.055 4.494 0.686 1.00 90.75 74 LEU A CA 1
ATOM 531 C C . LEU A 1 74 ? -8.260 5.371 0.281 1.00 90.75 74 LEU A C 1
ATOM 533 O O . LEU A 1 74 ? -8.174 6.154 -0.664 1.00 90.75 74 LEU A O 1
ATOM 537 N N . PRO A 1 75 ? -9.431 5.240 0.930 1.00 88.94 75 PRO A N 1
ATOM 538 C CA . PRO A 1 75 ? -10.671 5.871 0.470 1.00 88.94 75 PRO A CA 1
ATOM 539 C C . PRO A 1 75 ? -10.639 7.406 0.478 1.00 88.94 75 PRO A C 1
ATOM 541 O O . PRO A 1 75 ? -11.441 8.034 -0.214 1.00 88.94 75 PRO A O 1
ATOM 544 N N . LYS A 1 76 ? -9.761 8.024 1.275 1.00 89.94 76 LYS A N 1
ATOM 545 C CA . LYS A 1 76 ? -9.643 9.486 1.403 1.00 89.94 76 LYS A CA 1
ATOM 546 C C . LYS A 1 76 ? -8.291 10.011 0.941 1.00 89.94 76 LYS A C 1
ATOM 548 O O . LYS A 1 76 ? -8.189 11.199 0.622 1.00 89.94 76 LYS A O 1
ATOM 553 N N . SER A 1 77 ? -7.290 9.144 0.882 1.00 91.00 77 SER A N 1
ATOM 554 C CA . SER A 1 77 ? -5.935 9.476 0.478 1.00 91.00 77 SER A CA 1
ATOM 555 C C . SER A 1 77 ? -5.626 9.104 -0.970 1.00 91.00 77 SER A C 1
ATOM 557 O O . SER A 1 77 ? -6.173 8.155 -1.530 1.00 91.00 77 SER A O 1
ATOM 559 N N . GLY A 1 78 ? -4.711 9.860 -1.571 1.00 89.94 78 GLY A N 1
ATOM 560 C CA . GLY A 1 78 ? -4.078 9.480 -2.831 1.00 89.94 78 GLY A CA 1
ATOM 561 C C . GLY A 1 78 ? -2.863 8.587 -2.598 1.00 89.94 78 GLY A C 1
ATOM 562 O O . GLY A 1 78 ? -2.329 8.573 -1.485 1.00 89.94 78 GLY A O 1
ATOM 563 N N . ILE A 1 79 ? -2.419 7.879 -3.637 1.00 86.81 79 ILE A N 1
ATOM 564 C CA . ILE A 1 79 ? -1.116 7.202 -3.682 1.00 86.81 79 ILE A CA 1
ATOM 565 C C . ILE A 1 79 ? -0.395 7.484 -5.000 1.00 86.81 79 ILE A C 1
ATOM 567 O O . ILE A 1 79 ? -0.995 7.438 -6.076 1.00 86.81 79 ILE A O 1
ATOM 571 N N . GLU A 1 80 ? 0.899 7.765 -4.893 1.00 87.19 80 GLU A N 1
ATOM 572 C CA . GLU A 1 80 ? 1.793 8.010 -6.020 1.00 87.19 80 GLU A CA 1
ATOM 573 C C . GLU A 1 80 ? 2.794 6.858 -6.181 1.00 87.19 80 GLU A C 1
ATOM 575 O O . GLU A 1 80 ? 3.541 6.549 -5.252 1.00 87.19 80 GLU A O 1
ATOM 580 N N . PHE A 1 81 ? 2.849 6.267 -7.371 1.00 82.12 81 PHE A N 1
ATOM 581 C CA . PHE A 1 81 ? 3.899 5.350 -7.811 1.00 82.12 81 PHE A CA 1
ATOM 582 C C . PHE A 1 81 ? 4.793 6.103 -8.793 1.00 82.12 81 PHE A C 1
ATOM 584 O O . PHE A 1 81 ? 4.413 6.308 -9.945 1.00 82.12 81 PHE A O 1
ATOM 591 N N . LEU A 1 82 ? 5.941 6.589 -8.325 1.00 74.19 82 LEU A N 1
ATOM 592 C CA . LEU A 1 82 ? 6.827 7.460 -9.102 1.00 74.19 82 LEU A CA 1
ATOM 593 C C . LEU A 1 82 ? 8.226 6.847 -9.116 1.00 74.19 82 LEU A C 1
ATOM 595 O O . LEU A 1 82 ? 8.983 7.091 -8.192 1.00 74.19 82 LEU A O 1
ATOM 599 N N . GLY A 1 83 ? 8.560 6.024 -10.111 1.00 67.56 83 GLY A N 1
ATOM 600 C CA . GLY A 1 83 ? 9.851 5.320 -10.187 1.00 67.56 83 GLY A CA 1
ATOM 601 C C . GLY A 1 83 ? 9.871 4.211 -11.245 1.00 67.56 83 GLY A C 1
ATOM 602 O O . GLY A 1 83 ? 8.918 4.086 -12.010 1.00 67.56 83 GLY A O 1
ATOM 603 N N . THR A 1 84 ? 10.929 3.393 -11.283 1.00 62.16 84 THR A N 1
ATOM 604 C CA . THR A 1 84 ? 10.944 2.120 -12.036 1.00 62.16 84 THR A CA 1
ATOM 605 C C . THR A 1 84 ? 10.340 1.043 -11.140 1.00 62.16 84 THR A C 1
ATOM 607 O O . THR A 1 84 ? 11.052 0.224 -10.571 1.00 62.16 84 THR A O 1
ATOM 610 N N . ALA A 1 85 ? 9.029 1.097 -10.919 1.00 54.53 85 ALA A N 1
ATOM 611 C CA . ALA A 1 85 ? 8.348 0.073 -10.138 1.00 54.53 85 ALA A CA 1
ATOM 612 C C . ALA A 1 85 ? 7.951 -1.083 -11.062 1.00 54.53 85 ALA A C 1
ATOM 614 O O . ALA A 1 85 ? 7.096 -0.905 -11.928 1.00 54.53 85 ALA A O 1
ATOM 615 N N . TYR A 1 86 ? 8.555 -2.253 -10.866 1.00 55.81 86 TYR A N 1
ATOM 616 C CA . TYR A 1 86 ? 8.057 -3.509 -11.422 1.00 55.81 86 TYR A CA 1
ATOM 617 C C . TYR A 1 86 ? 7.071 -4.122 -10.432 1.00 55.81 86 TYR A C 1
ATOM 619 O O . TYR A 1 86 ? 7.460 -4.482 -9.322 1.00 55.81 86 TYR A O 1
ATOM 627 N N . VAL A 1 87 ? 5.799 -4.238 -10.820 1.00 55.09 87 VAL A N 1
ATOM 628 C CA . VAL A 1 87 ? 4.790 -4.960 -10.029 1.00 55.09 87 VAL A CA 1
ATOM 629 C C . VAL A 1 87 ? 4.686 -6.373 -10.581 1.00 55.09 87 VAL A C 1
ATOM 631 O O . VAL A 1 87 ? 4.019 -6.620 -11.580 1.00 55.09 87 VAL A O 1
ATOM 634 N N . THR A 1 88 ? 5.386 -7.310 -9.952 1.00 52.53 88 THR A N 1
ATOM 635 C CA . THR A 1 88 ? 5.564 -8.675 -10.483 1.00 52.53 88 THR A CA 1
ATOM 636 C C . THR A 1 88 ? 4.895 -9.760 -9.637 1.00 52.53 88 THR A C 1
ATOM 638 O O . THR A 1 88 ? 4.946 -10.940 -9.984 1.00 52.53 88 THR A O 1
ATOM 641 N N . SER A 1 89 ? 4.202 -9.412 -8.551 1.00 52.19 89 SER A N 1
ATOM 642 C CA . SER A 1 89 ? 3.709 -10.397 -7.581 1.00 52.19 89 SER A CA 1
ATOM 643 C C . SER A 1 89 ? 2.190 -10.388 -7.400 1.00 52.19 89 SER A C 1
ATOM 645 O O . SER A 1 89 ? 1.639 -9.519 -6.742 1.00 52.19 89 SER A O 1
ATOM 647 N N . ARG A 1 90 ? 1.545 -11.431 -7.947 1.00 56.84 90 ARG A N 1
ATOM 648 C CA . ARG A 1 90 ? 0.282 -12.064 -7.501 1.00 56.84 90 ARG A CA 1
ATOM 649 C C . ARG A 1 90 ? -0.767 -11.100 -6.900 1.00 56.84 90 ARG A C 1
ATOM 651 O O . ARG A 1 90 ? -0.827 -10.936 -5.694 1.00 56.84 90 ARG A O 1
ATOM 658 N N . CYS A 1 91 ? -1.655 -10.573 -7.745 1.00 66.19 91 CYS A N 1
ATOM 659 C CA . CYS A 1 91 ? -2.908 -9.899 -7.372 1.00 66.19 91 CYS A CA 1
ATOM 660 C C . CYS A 1 91 ? -2.773 -8.720 -6.400 1.00 66.19 91 CYS A C 1
ATOM 662 O O . CYS A 1 91 ? -3.218 -8.780 -5.256 1.00 66.19 91 CYS A O 1
ATOM 664 N N . LEU A 1 92 ? -2.215 -7.615 -6.903 1.00 76.44 92 LEU A N 1
ATOM 665 C CA . LEU A 1 92 ? -2.299 -6.312 -6.247 1.00 76.44 92 LEU A CA 1
ATOM 666 C C . LEU A 1 92 ? -3.637 -5.642 -6.589 1.00 76.44 92 LEU A C 1
ATOM 668 O O . LEU A 1 92 ? -3.906 -5.343 -7.754 1.00 76.44 92 LEU A O 1
ATOM 672 N N . MET A 1 93 ? -4.450 -5.348 -5.575 1.00 81.25 93 MET A N 1
ATOM 673 C CA . MET A 1 93 ? -5.665 -4.541 -5.719 1.00 81.25 93 MET A CA 1
ATOM 674 C C . MET A 1 93 ? -5.470 -3.171 -5.071 1.00 81.25 93 MET A C 1
ATOM 676 O O . MET A 1 93 ? -5.055 -3.076 -3.918 1.00 81.25 93 MET A O 1
ATOM 680 N N . ILE A 1 94 ? -5.793 -2.097 -5.792 1.00 84.00 94 ILE A N 1
ATOM 681 C CA . ILE A 1 94 ? -5.663 -0.723 -5.292 1.00 84.00 94 ILE A CA 1
ATOM 682 C C . ILE A 1 94 ? -7.021 -0.029 -5.382 1.00 84.00 94 ILE A C 1
ATOM 684 O O . ILE A 1 94 ? -7.575 0.141 -6.465 1.00 84.00 94 ILE A O 1
ATOM 688 N N . ALA A 1 95 ? -7.536 0.403 -4.237 1.00 88.38 95 ALA A N 1
ATOM 689 C CA . ALA A 1 95 ? -8.736 1.217 -4.115 1.00 88.38 95 ALA A CA 1
ATOM 690 C C . ALA A 1 95 ? -8.374 2.499 -3.358 1.00 88.38 95 ALA A C 1
ATOM 692 O O . ALA A 1 95 ? -8.375 2.518 -2.129 1.00 88.38 95 ALA A O 1
ATOM 693 N N . ALA A 1 96 ? -8.036 3.561 -4.091 1.00 87.50 96 ALA A N 1
ATOM 694 C CA . ALA A 1 96 ? -7.624 4.844 -3.526 1.00 87.50 96 ALA A CA 1
ATOM 695 C C . ALA A 1 96 ? -8.465 6.010 -4.069 1.00 87.50 96 ALA A C 1
ATOM 697 O O . ALA A 1 96 ? -9.061 5.891 -5.141 1.00 87.50 96 ALA A O 1
ATOM 698 N N . LYS A 1 97 ? -8.483 7.153 -3.366 1.00 88.12 97 LYS A N 1
ATOM 699 C CA . LYS A 1 97 ? -9.147 8.379 -3.852 1.00 88.12 97 LYS A CA 1
ATOM 700 C C . LYS A 1 97 ? -8.542 8.852 -5.173 1.00 88.12 97 LYS A C 1
ATOM 702 O O . LYS A 1 97 ? -9.264 9.255 -6.080 1.00 88.12 97 LYS A O 1
ATOM 707 N N . THR A 1 98 ? -7.218 8.811 -5.260 1.00 87.06 98 THR A N 1
ATOM 708 C CA . THR A 1 98 ? -6.458 9.074 -6.481 1.00 87.06 98 THR A CA 1
ATOM 709 C C . THR A 1 98 ? -5.300 8.090 -6.574 1.00 87.06 98 THR A C 1
ATOM 711 O O . THR A 1 98 ? -4.662 7.766 -5.572 1.00 87.06 98 THR A O 1
ATOM 714 N N . ILE A 1 99 ? -5.034 7.611 -7.785 1.00 86.81 99 ILE A N 1
ATOM 715 C CA . ILE A 1 99 ? -3.878 6.771 -8.093 1.00 86.81 99 ILE A CA 1
ATOM 716 C C . ILE A 1 99 ? -3.100 7.507 -9.172 1.00 86.81 99 ILE A C 1
ATOM 718 O O . ILE A 1 99 ? -3.631 7.748 -10.256 1.00 86.81 99 ILE A O 1
ATOM 722 N N . GLN A 1 100 ? -1.867 7.888 -8.861 1.00 85.31 100 GLN A N 1
ATOM 723 C CA . GLN A 1 100 ? -0.957 8.479 -9.830 1.00 85.31 100 GLN A CA 1
ATOM 724 C C . GLN A 1 100 ? 0.179 7.503 -10.097 1.00 85.31 100 GLN A C 1
ATOM 726 O O . GLN A 1 100 ? 0.846 7.053 -9.171 1.00 85.31 100 GLN A O 1
ATOM 731 N N . ILE A 1 101 ? 0.393 7.193 -11.370 1.00 81.00 101 ILE A N 1
ATOM 732 C CA . ILE A 1 101 ? 1.484 6.341 -11.837 1.00 81.00 101 ILE A CA 1
ATOM 733 C C . ILE A 1 101 ? 2.341 7.200 -12.763 1.00 81.00 101 ILE A C 1
ATOM 735 O O . ILE A 1 101 ? 1.811 7.882 -13.641 1.00 81.00 101 ILE A O 1
ATOM 739 N N . GLY A 1 102 ? 3.650 7.209 -12.548 1.00 76.88 102 GLY A N 1
ATOM 740 C CA . GLY A 1 102 ? 4.596 7.968 -13.358 1.00 76.88 102 GLY A CA 1
ATOM 741 C C . GLY A 1 102 ? 6.013 7.405 -13.287 1.00 76.88 102 GLY A C 1
ATOM 742 O O . GLY A 1 102 ? 6.314 6.526 -12.481 1.00 76.88 102 GLY A O 1
ATOM 743 N N . GLY A 1 103 ? 6.898 7.929 -14.137 1.00 72.75 103 GLY A N 1
ATOM 744 C CA . GLY A 1 103 ? 8.249 7.393 -14.328 1.00 72.75 103 GLY A CA 1
ATOM 745 C C . GLY A 1 103 ? 8.278 6.266 -15.364 1.00 72.75 103 GLY A C 1
ATOM 746 O O . GLY A 1 103 ? 7.553 6.313 -16.352 1.00 72.75 103 GLY A O 1
ATOM 747 N N . THR A 1 104 ? 9.125 5.268 -15.130 1.00 67.38 104 THR A N 1
ATOM 748 C CA . THR A 1 104 ? 9.306 4.053 -15.950 1.00 67.38 104 THR A CA 1
ATOM 749 C C . THR A 1 104 ? 8.607 2.838 -15.333 1.00 67.38 104 THR A C 1
ATOM 751 O O . THR A 1 104 ? 9.006 1.704 -15.573 1.00 67.38 104 THR A O 1
ATOM 754 N N . ALA A 1 105 ? 7.599 3.070 -14.488 1.00 63.50 105 ALA A N 1
ATOM 755 C CA . ALA A 1 105 ? 6.864 2.016 -13.807 1.00 63.50 105 ALA A CA 1
ATOM 756 C C . ALA A 1 105 ? 6.169 1.092 -14.818 1.00 63.50 105 ALA A C 1
ATOM 758 O O . ALA A 1 105 ? 5.371 1.549 -15.639 1.00 63.50 105 ALA A O 1
ATOM 759 N N . ASP A 1 106 ? 6.447 -0.207 -14.717 1.00 63.91 106 ASP A N 1
ATOM 760 C CA . ASP A 1 106 ? 5.790 -1.256 -15.488 1.00 63.91 106 ASP A CA 1
ATOM 761 C C . ASP A 1 106 ? 4.829 -2.014 -14.564 1.00 63.91 106 ASP A C 1
ATOM 763 O O . ASP A 1 106 ? 5.212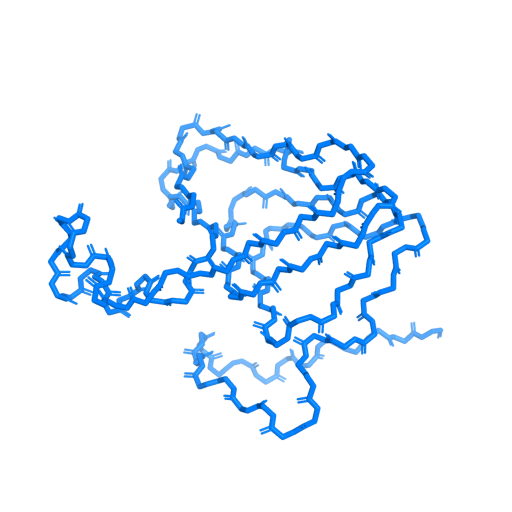 -2.861 -13.752 1.00 63.91 106 ASP A O 1
ATOM 767 N N . MET A 1 107 ? 3.547 -1.662 -14.677 1.00 64.69 107 MET A N 1
ATOM 768 C CA . MET A 1 107 ? 2.443 -2.319 -13.974 1.00 64.69 107 MET A CA 1
ATOM 769 C C . MET A 1 107 ? 1.631 -3.201 -14.940 1.00 64.69 107 MET A C 1
ATOM 771 O O . MET A 1 107 ? 0.404 -3.215 -14.902 1.00 64.69 107 MET A O 1
ATOM 775 N N . SER A 1 108 ? 2.293 -3.910 -15.857 1.00 61.09 108 SER A N 1
ATOM 776 C CA . SER A 1 108 ? 1.632 -4.736 -16.883 1.00 61.09 108 SER A CA 1
ATOM 777 C C . SER A 1 108 ? 0.910 -5.982 -16.350 1.00 61.09 108 SER A C 1
ATOM 779 O O . SER A 1 108 ? 0.054 -6.528 -17.048 1.00 61.09 108 SER A O 1
ATOM 781 N N . SER A 1 109 ? 1.192 -6.431 -15.120 1.00 57.84 109 SER A N 1
ATOM 782 C CA . SER A 1 109 ? 0.588 -7.638 -14.536 1.00 57.84 109 SER A CA 1
ATOM 783 C C . SER A 1 109 ? 0.119 -7.421 -13.096 1.00 57.84 109 SER A C 1
ATOM 785 O O . SER A 1 109 ? 0.823 -7.701 -12.129 1.00 57.84 109 SER A O 1
ATOM 787 N N . PHE A 1 110 ? -1.125 -6.962 -12.940 1.00 61.16 110 PHE A N 1
ATOM 788 C CA . PHE A 1 110 ? -1.760 -6.842 -11.623 1.00 61.16 110 PHE A CA 1
ATOM 789 C C . PHE A 1 110 ? -2.165 -8.200 -11.037 1.00 61.16 110 PHE A C 1
ATOM 791 O O . PHE A 1 110 ? -2.145 -8.354 -9.825 1.00 61.16 110 PHE A O 1
ATOM 798 N N . CYS A 1 111 ? -2.471 -9.195 -11.876 1.00 57.56 111 CYS A N 1
ATOM 799 C CA . CYS A 1 111 ? -2.743 -10.587 -11.506 1.00 57.56 111 CYS A CA 1
ATOM 800 C C . CYS A 1 111 ? -2.182 -11.501 -12.613 1.00 57.56 111 CYS A C 1
ATOM 802 O O . CYS A 1 111 ? -2.708 -11.468 -13.726 1.00 57.56 111 CYS A O 1
ATOM 804 N N . PRO A 1 112 ? -1.155 -12.330 -12.345 1.00 58.41 112 PRO A N 1
ATOM 805 C CA . PRO A 1 112 ? -0.659 -13.302 -13.317 1.00 58.41 112 PRO A CA 1
ATOM 806 C C . PRO A 1 112 ? -1.768 -14.256 -13.781 1.00 58.41 112 PRO A C 1
ATOM 808 O O . PRO A 1 112 ? -2.664 -14.600 -13.007 1.00 58.41 112 PRO A O 1
ATOM 811 N N . ALA A 1 113 ? -1.690 -14.727 -15.028 1.00 55.06 113 ALA A N 1
ATOM 812 C CA . ALA A 1 113 ? -2.648 -15.691 -15.567 1.00 55.06 113 ALA A CA 1
ATOM 813 C C . ALA A 1 113 ? -2.756 -16.937 -14.662 1.00 55.06 113 ALA A C 1
ATOM 815 O O . ALA A 1 113 ? -1.748 -17.508 -14.251 1.00 55.06 113 ALA A O 1
ATOM 816 N N . GLY A 1 114 ? -3.987 -17.344 -14.336 1.00 54.66 114 GLY A N 1
ATOM 817 C CA . GLY A 1 114 ? -4.270 -18.486 -13.454 1.00 54.66 114 GLY A CA 1
ATOM 818 C C . GLY A 1 114 ? -4.425 -18.145 -11.966 1.00 54.66 114 GLY A C 1
ATOM 819 O O . GLY A 1 114 ? -4.824 -19.012 -11.192 1.00 54.66 114 GLY A O 1
ATOM 820 N N . MET A 1 115 ? -4.178 -16.896 -11.559 1.00 53.88 115 MET A N 1
ATOM 821 C CA . MET A 1 115 ? -4.433 -16.416 -10.198 1.00 53.88 115 MET A CA 1
ATOM 822 C C . MET A 1 115 ? -5.819 -15.768 -10.114 1.00 53.88 115 MET A C 1
ATOM 824 O O . MET A 1 115 ? -6.023 -14.674 -10.633 1.00 53.88 115 MET A O 1
ATOM 828 N N . GLN A 1 116 ? -6.775 -16.433 -9.461 1.00 51.44 116 GLN A N 1
ATOM 829 C CA . GLN A 1 116 ? -8.066 -15.831 -9.116 1.00 51.44 116 GLN A CA 1
ATOM 830 C C . GLN A 1 116 ? -7.996 -15.259 -7.697 1.00 51.44 116 GLN A C 1
ATOM 832 O O . GLN A 1 116 ? -7.624 -15.964 -6.760 1.00 51.44 116 GLN A O 1
ATOM 837 N N . HIS A 1 117 ? -8.339 -13.983 -7.534 1.00 49.94 117 HIS A N 1
ATOM 838 C CA . HIS A 1 117 ? -8.502 -13.349 -6.228 1.00 49.94 117 HIS A CA 1
ATOM 839 C C . HIS A 1 117 ? -9.993 -13.060 -6.021 1.00 49.94 117 HIS A C 1
ATOM 841 O O . HIS A 1 117 ? -10.552 -12.185 -6.678 1.00 49.94 117 HIS A O 1
ATOM 847 N N . ASN A 1 118 ? -10.645 -13.815 -5.132 1.00 46.03 118 ASN A N 1
ATOM 848 C CA . ASN A 1 118 ? -12.083 -13.719 -4.834 1.00 46.03 118 ASN A CA 1
ATOM 849 C C . ASN A 1 118 ? -12.425 -12.550 -3.892 1.00 46.03 118 ASN A C 1
ATOM 851 O O . ASN A 1 118 ? -13.268 -12.680 -3.005 1.00 46.03 118 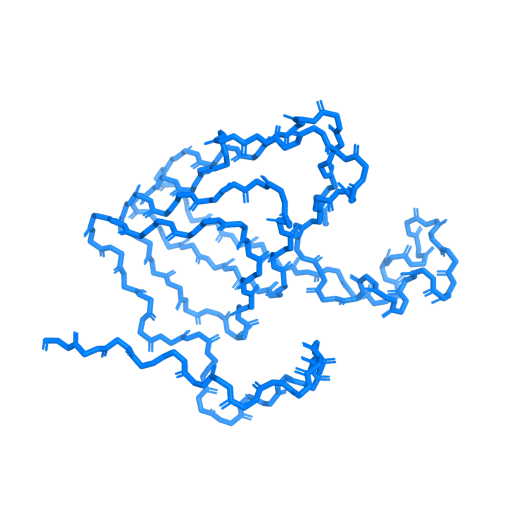ASN A O 1
ATOM 855 N N . THR A 1 119 ? -11.786 -11.395 -4.061 1.00 46.69 119 THR A N 1
ATOM 856 C CA . THR A 1 119 ? -12.105 -10.218 -3.242 1.00 46.69 119 THR A CA 1
ATOM 857 C C . THR A 1 119 ? -13.160 -9.390 -3.963 1.00 46.69 119 THR A C 1
ATOM 859 O O . THR A 1 119 ? -12.865 -8.438 -4.681 1.00 46.69 119 THR A O 1
ATOM 862 N N . GLU A 1 120 ? -14.424 -9.791 -3.808 1.00 40.75 120 GLU A N 1
ATOM 863 C CA . GLU A 1 120 ? -15.578 -9.050 -4.323 1.00 40.75 120 GLU A CA 1
ATOM 864 C C . GLU A 1 120 ? -15.842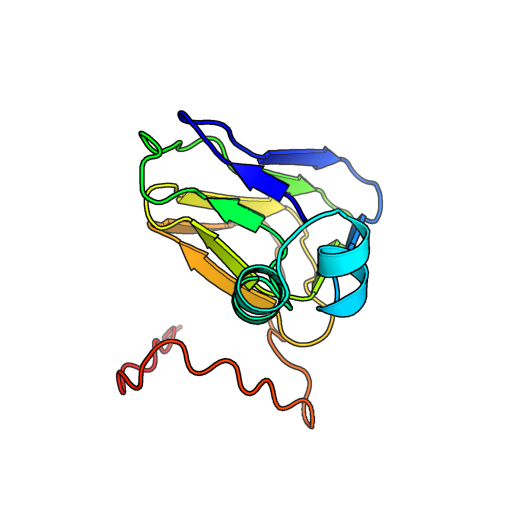 -7.798 -3.466 1.00 40.75 120 GLU A C 1
ATOM 866 O O . GLU A 1 120 ? -16.667 -7.795 -2.552 1.00 40.75 120 GLU A O 1
ATOM 871 N N . VAL A 1 121 ? -15.173 -6.686 -3.780 1.00 39.72 121 VAL A N 1
ATOM 872 C CA . VAL A 1 121 ? -15.521 -5.361 -3.233 1.00 39.72 121 VAL A CA 1
ATOM 873 C C . VAL A 1 121 ? -16.601 -4.728 -4.119 1.00 39.72 121 VAL A C 1
ATOM 875 O O . VAL A 1 121 ? -16.362 -3.741 -4.802 1.00 39.72 121 VAL A O 1
ATOM 878 N N . SER A 1 122 ? -17.805 -5.314 -4.107 1.00 35.66 122 SER A N 1
ATOM 879 C CA . SER A 1 122 ? -18.996 -4.885 -4.870 1.00 35.66 122 SER A CA 1
ATOM 880 C C . SER A 1 122 ? -18.931 -5.084 -6.399 1.00 35.66 122 SER A C 1
ATOM 882 O O . SER A 1 122 ? -18.040 -4.593 -7.089 1.00 35.66 122 SER A O 1
ATOM 884 N N . ARG A 1 123 ? -19.947 -5.752 -6.972 1.00 39.34 123 ARG A N 1
ATOM 885 C CA . ARG A 1 123 ? -20.180 -5.796 -8.428 1.00 39.34 123 ARG A CA 1
ATOM 886 C C . ARG A 1 123 ? -20.649 -4.424 -8.922 1.00 39.34 123 ARG A C 1
ATOM 888 O O . ARG A 1 123 ? -21.844 -4.162 -9.026 1.00 39.34 123 ARG A O 1
ATOM 895 N N . SER A 1 124 ? -19.709 -3.562 -9.290 1.00 40.12 124 SER A N 1
ATOM 896 C CA . SER A 1 124 ? -19.957 -2.487 -10.252 1.00 40.12 124 SER A CA 1
ATOM 897 C C . SER A 1 124 ? -19.266 -2.864 -11.552 1.00 40.12 124 SER A C 1
ATOM 899 O O . SER A 1 124 ? -18.046 -2.978 -11.608 1.00 40.12 124 SER A O 1
ATOM 901 N N . SER A 1 125 ? -20.046 -3.081 -12.606 1.00 36.38 125 SER A N 1
ATOM 902 C CA . SER A 1 125 ? -19.610 -3.466 -13.953 1.00 36.38 125 SER A CA 1
ATOM 903 C C . SER A 1 125 ? -18.874 -2.343 -14.703 1.00 36.38 125 SER A C 1
ATOM 905 O O . SER A 1 125 ? -19.109 -2.117 -15.890 1.00 36.38 125 SER A O 1
ATOM 907 N N . ARG A 1 126 ? -18.002 -1.593 -14.024 1.00 35.47 126 ARG A N 1
ATOM 908 C CA . ARG A 1 126 ? -17.214 -0.511 -14.618 1.00 35.47 126 ARG A CA 1
ATOM 909 C C . ARG A 1 126 ? -15.774 -0.966 -14.786 1.00 35.47 126 ARG A C 1
ATOM 911 O O . ARG A 1 126 ? -14.926 -0.741 -13.934 1.00 35.47 126 ARG A O 1
ATOM 918 N N . ASN A 1 127 ? -15.517 -1.605 -15.922 1.00 40.72 127 ASN A N 1
ATOM 919 C CA . ASN A 1 127 ? -14.163 -1.820 -16.412 1.00 40.72 127 ASN A CA 1
ATOM 920 C C . ASN A 1 127 ? -13.539 -0.457 -16.743 1.00 40.72 127 ASN A C 1
ATOM 922 O O . ASN A 1 127 ? -14.019 0.233 -17.644 1.00 40.72 127 ASN A O 1
ATOM 926 N N . VAL A 1 128 ? -12.475 -0.073 -16.039 1.00 36.47 128 VAL A N 1
ATOM 927 C CA . VAL A 1 128 ? -11.616 1.038 -16.462 1.00 36.47 128 VAL A CA 1
ATOM 928 C C . VAL A 1 128 ? -10.640 0.476 -17.490 1.00 36.47 128 VAL A C 1
ATOM 930 O O . VAL A 1 128 ? -9.693 -0.222 -17.142 1.00 36.47 128 VAL A O 1
ATOM 933 N N . LYS A 1 129 ? -10.908 0.727 -18.774 1.00 36.12 129 LYS A N 1
ATOM 934 C CA . LYS A 1 129 ? -9.957 0.464 -19.859 1.00 36.12 129 LYS A CA 1
ATOM 935 C C . LYS A 1 129 ? -9.138 1.730 -20.087 1.00 36.12 129 LYS A C 1
ATOM 937 O O . LYS A 1 129 ? -9.711 2.758 -20.438 1.00 36.12 129 LYS A O 1
ATOM 942 N N . LEU A 1 130 ? -7.824 1.653 -19.897 1.00 29.84 130 LEU A N 1
ATOM 943 C CA . LEU A 1 130 ? -6.912 2.681 -20.389 1.00 29.84 130 LEU A CA 1
ATOM 944 C C . LEU A 1 130 ? -6.824 2.514 -21.908 1.00 29.84 130 LEU A C 1
ATOM 946 O O . LEU A 1 130 ? -6.354 1.491 -22.402 1.00 29.84 130 LEU A O 1
ATOM 950 N N . VAL A 1 131 ? -7.372 3.483 -22.634 1.00 34.97 131 VAL A N 1
ATOM 951 C CA . VAL A 1 131 ? -7.157 3.642 -24.073 1.00 34.97 131 VAL A CA 1
ATOM 952 C C . VAL A 1 131 ? -5.839 4.386 -24.255 1.00 34.97 131 VAL A C 1
ATOM 954 O O . VAL A 1 131 ? -5.647 5.432 -23.636 1.00 34.97 131 VAL A O 1
ATOM 957 N N . GLY A 1 132 ? -4.934 3.783 -25.029 1.00 39.03 132 GLY A N 1
ATOM 958 C CA . GLY A 1 132 ? -3.712 4.429 -25.507 1.00 39.03 132 GLY A CA 1
ATOM 959 C C . GLY A 1 132 ? -3.996 5.483 -26.566 1.00 39.03 132 GLY A C 1
ATOM 960 O O . GLY A 1 132 ? -5.086 5.418 -27.182 1.00 39.03 132 GLY A O 1
#

Radius of gyration: 14.93 Å; chains: 1; bounding box: 37×32×44 Å

Secondary structure (DSSP, 8-state):
-EEE-TT---EEEESS-EEEEPPPHHHHHHTT--HHHHHHHTTEEEEE-TTS---S-EEEEESS-EEEEEEEEEEEEEEEEES--B--SS-EEEEEEEEEEESS-B---SS-TT------S-----------

Sequence (132 aa):
MFVLKNGAGIKINGNADINISAMSQNELIAAGLSAEQAAKLEGMLIFEDRGSSGNSGNKI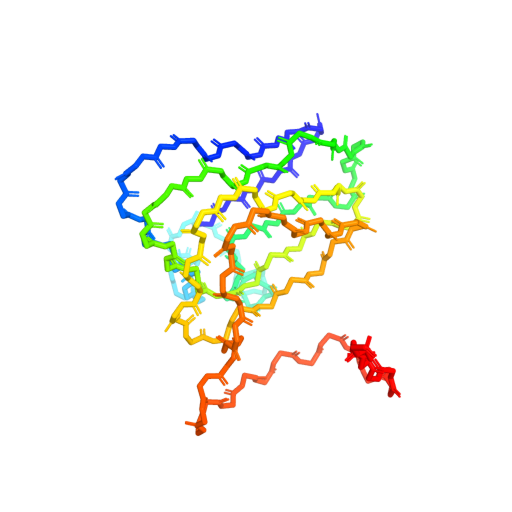NGTADTYLNGTIYLPKSGIEFLGTAYVTSRCLMIAAKTIQIGGTADMSSFCPAGMQHNTEVSRSSRNVKLVG